Protein AF-A0A0L6WPJ1-F1 (afdb_monomer_lite)

Foldseek 3Di:
DDDDDDDDPVRVVVVVCLVVQVDPQLLNCVVVPNHPDQADPQPVRPDGRTSCCQPPNPPVND

Structure (mmCIF, N/CA/C/O backbone):
data_AF-A0A0L6WPJ1-F1
#
_entry.id   AF-A0A0L6WPJ1-F1
#
loop_
_atom_site.group_PDB
_atom_site.id
_atom_site.type_symbol
_atom_site.label_atom_id
_atom_site.label_alt_id
_atom_site.label_comp_id
_atom_site.label_asym_id
_atom_site.label_entity_id
_atom_site.label_seq_id
_atom_site.pdbx_PDB_ins_code
_atom_site.Cartn_x
_atom_site.Cartn_y
_atom_site.Cartn_z
_atom_site.occupancy
_atom_site.B_iso_or_equiv
_atom_site.auth_seq_id
_atom_site.auth_comp_id
_atom_site.auth_asym_id
_atom_site.auth_atom_id
_atom_site.pdbx_PDB_model_num
ATOM 1 N N . MET A 1 1 ? -1.890 18.328 27.000 1.00 43.72 1 MET A N 1
ATOM 2 C CA . MET A 1 1 ? -2.086 16.916 26.608 1.00 43.72 1 MET A CA 1
ATOM 3 C C . MET A 1 1 ? -2.969 16.910 25.373 1.00 43.72 1 MET A C 1
ATOM 5 O O . MET A 1 1 ? -4.126 17.285 25.492 1.00 43.72 1 MET A O 1
ATOM 9 N N . HIS A 1 2 ? -2.429 16.603 24.190 1.00 56.00 2 HIS A N 1
ATOM 10 C CA . HIS A 1 2 ? -3.262 16.434 22.996 1.00 56.00 2 HIS A CA 1
ATOM 11 C C . HIS A 1 2 ? -4.059 15.140 23.162 1.00 56.00 2 HIS A C 1
ATOM 13 O O . HIS A 1 2 ? -3.485 14.055 23.215 1.00 56.00 2 HIS A O 1
ATOM 19 N N . THR A 1 3 ? -5.373 15.256 23.305 1.00 57.38 3 THR A N 1
ATOM 20 C CA . THR A 1 3 ? -6.273 14.107 23.272 1.00 57.38 3 THR A CA 1
ATOM 21 C C . THR A 1 3 ?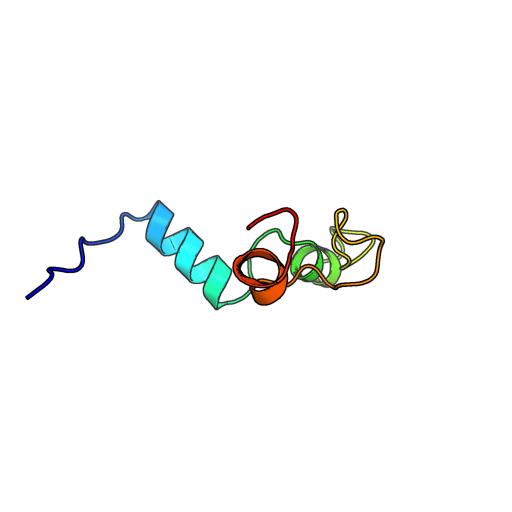 -6.284 13.562 21.850 1.00 57.38 3 THR A C 1
ATOM 23 O O . THR A 1 3 ? -6.693 14.264 20.925 1.00 57.38 3 THR A O 1
ATOM 26 N N . ILE A 1 4 ? -5.812 12.330 21.665 1.00 73.38 4 ILE A N 1
ATOM 27 C CA . ILE A 1 4 ? -5.983 11.603 20.406 1.00 73.38 4 ILE A CA 1
ATOM 28 C C . ILE A 1 4 ? -7.489 11.416 20.225 1.00 73.38 4 ILE A C 1
ATOM 30 O O . ILE A 1 4 ? -8.135 10.752 21.036 1.00 73.38 4 ILE A O 1
ATOM 34 N N . THR A 1 5 ? -8.061 12.056 19.208 1.00 82.62 5 THR A N 1
ATOM 35 C CA . THR A 1 5 ? -9.468 11.856 18.860 1.00 82.62 5 THR A CA 1
ATOM 36 C C . THR A 1 5 ? -9.672 10.394 18.470 1.00 82.62 5 THR A C 1
ATOM 38 O O . THR A 1 5 ? -8.893 9.887 17.656 1.00 82.62 5 THR A O 1
ATOM 41 N N . PRO A 1 6 ? -10.673 9.695 19.034 1.00 86.62 6 PRO A N 1
ATOM 42 C CA . PRO A 1 6 ? -10.932 8.313 18.664 1.00 86.62 6 PRO A CA 1
ATOM 43 C C . PRO A 1 6 ? -11.260 8.228 17.172 1.00 86.62 6 PRO A C 1
ATOM 45 O O . PRO A 1 6 ? -12.035 9.032 16.654 1.00 86.62 6 PRO A O 1
ATOM 48 N N . LEU A 1 7 ? -10.642 7.260 16.497 1.00 91.00 7 LEU A N 1
ATOM 49 C CA . LEU A 1 7 ? -10.921 6.973 15.097 1.00 91.00 7 LEU A CA 1
ATOM 50 C C . LEU A 1 7 ? -12.295 6.320 14.981 1.00 91.00 7 LEU A C 1
ATOM 52 O O . LEU A 1 7 ? -12.654 5.460 15.790 1.00 91.00 7 LEU A O 1
ATOM 56 N N . ASP A 1 8 ? -13.047 6.678 13.946 1.00 94.56 8 ASP A N 1
ATOM 57 C CA . ASP A 1 8 ? -14.243 5.917 13.607 1.00 94.56 8 ASP A CA 1
ATOM 58 C C . ASP A 1 8 ? -13.878 4.528 13.037 1.00 94.56 8 ASP A C 1
ATOM 60 O O . ASP A 1 8 ? -12.710 4.194 12.791 1.00 94.56 8 ASP A O 1
ATOM 64 N N . HIS A 1 9 ? -14.890 3.683 12.835 1.00 93.19 9 HIS A N 1
ATOM 65 C CA . HIS A 1 9 ? -14.694 2.319 12.344 1.00 93.19 9 HIS A CA 1
ATOM 66 C C . HIS A 1 9 ? -14.011 2.269 10.965 1.00 93.19 9 HIS A C 1
ATOM 68 O O . HIS A 1 9 ? -13.157 1.415 10.729 1.00 93.19 9 HIS A O 1
ATOM 74 N N . LYS A 1 10 ? -14.354 3.183 10.049 1.00 95.00 10 LYS A N 1
ATOM 75 C CA . LYS A 1 10 ? -13.771 3.224 8.699 1.00 95.00 10 LYS A CA 1
ATOM 76 C C . LYS A 1 10 ? -12.315 3.665 8.757 1.00 95.00 10 LYS A C 1
ATOM 78 O O . LYS A 1 10 ? -11.467 3.034 8.134 1.00 95.00 10 LYS A O 1
ATOM 83 N N . GLN A 1 11 ? -12.019 4.702 9.535 1.00 95.00 11 GLN A N 1
ATOM 84 C CA . GLN A 1 11 ? -10.651 5.178 9.741 1.00 95.00 11 GLN A CA 1
ATOM 85 C C . GLN A 1 11 ? -9.766 4.094 10.362 1.00 95.00 11 GLN A C 1
ATOM 87 O O . GLN A 1 11 ? -8.647 3.864 9.904 1.00 95.00 11 GLN A O 1
ATOM 92 N N . SER A 1 12 ? -10.292 3.383 11.361 1.00 95.12 12 SER A N 1
ATOM 93 C CA . SER A 1 12 ? -9.596 2.264 11.996 1.00 95.12 12 SER A CA 1
ATOM 94 C C . SER A 1 12 ? -9.313 1.143 10.996 1.00 95.12 12 SER A C 1
ATOM 96 O O . SER A 1 12 ? -8.183 0.670 10.923 1.00 95.12 12 SER A O 1
ATOM 98 N N . ALA A 1 13 ? -10.298 0.768 10.172 1.00 95.94 13 ALA A N 1
ATOM 99 C CA . ALA A 1 13 ? -10.130 -0.262 9.149 1.00 95.94 13 ALA A CA 1
ATOM 100 C C . ALA A 1 13 ? -9.057 0.114 8.113 1.00 95.94 13 ALA A C 1
ATOM 102 O O . ALA A 1 13 ? -8.181 -0.701 7.825 1.00 95.94 13 ALA A O 1
ATOM 103 N N . ILE A 1 14 ? -9.077 1.352 7.607 1.00 95.38 14 ILE A N 1
ATOM 104 C CA . ILE A 1 14 ? -8.065 1.851 6.663 1.00 95.38 14 ILE A CA 1
ATOM 105 C C . ILE A 1 14 ? -6.678 1.818 7.309 1.00 95.38 14 ILE A C 1
ATOM 107 O O . ILE A 1 14 ? -5.725 1.329 6.706 1.00 95.38 14 ILE A O 1
ATOM 111 N N . LEU A 1 15 ? -6.554 2.278 8.557 1.00 95.62 15 LEU A N 1
ATOM 112 C CA . LEU A 1 15 ? -5.280 2.256 9.270 1.00 95.62 15 LEU A CA 1
ATOM 113 C C . LEU A 1 15 ? -4.759 0.824 9.457 1.00 95.62 15 LEU A C 1
ATOM 115 O O . LEU A 1 15 ? -3.566 0.581 9.283 1.00 95.62 15 LEU A O 1
ATOM 119 N N . THR A 1 16 ? -5.632 -0.131 9.782 1.00 96.38 16 THR A N 1
ATOM 120 C CA . THR A 1 16 ? -5.267 -1.549 9.875 1.00 96.38 16 THR A CA 1
ATOM 121 C C . THR A 1 16 ? -4.796 -2.092 8.528 1.00 96.38 16 THR A C 1
ATOM 123 O O . THR A 1 16 ? -3.757 -2.749 8.476 1.00 96.38 16 THR A O 1
ATOM 126 N N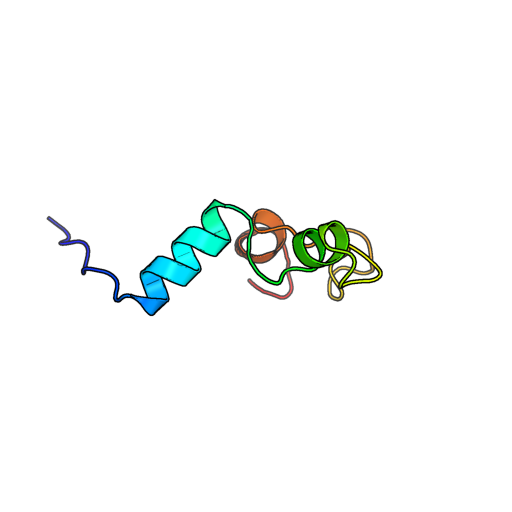 . GLN A 1 17 ? -5.508 -1.801 7.438 1.00 97.25 17 GLN A N 1
ATOM 127 C CA . GLN A 1 17 ? -5.131 -2.228 6.086 1.00 97.25 17 GLN A CA 1
ATOM 128 C C . GLN A 1 17 ? -3.772 -1.656 5.671 1.00 97.25 17 GLN A C 1
ATOM 130 O O . GLN A 1 17 ? -2.905 -2.404 5.229 1.00 97.25 17 GLN A O 1
ATOM 135 N N . LEU A 1 18 ? -3.543 -0.360 5.903 1.00 96.31 18 LEU A N 1
ATOM 136 C CA . LEU A 1 18 ? -2.261 0.293 5.631 1.00 96.31 18 LEU A CA 1
ATOM 137 C C . LEU A 1 18 ? -1.131 -0.314 6.470 1.00 96.31 18 LEU A C 1
ATOM 139 O O . LEU A 1 18 ? -0.070 -0.624 5.943 1.00 96.31 18 LEU A O 1
ATOM 143 N N . ARG A 1 19 ? -1.350 -0.552 7.767 1.00 95.69 19 ARG A N 1
ATOM 144 C CA . ARG A 1 19 ? -0.320 -1.141 8.641 1.00 95.69 19 ARG A CA 1
ATOM 145 C C . ARG A 1 19 ? 0.017 -2.590 8.306 1.00 95.69 19 ARG A C 1
ATOM 147 O O . ARG A 1 19 ? 1.142 -3.012 8.536 1.00 95.69 19 ARG A O 1
ATOM 154 N N . THR A 1 20 ? -0.954 -3.351 7.813 1.00 95.88 20 THR A N 1
ATOM 155 C CA . THR A 1 20 ? -0.769 -4.770 7.466 1.00 95.88 20 THR A CA 1
ATOM 156 C C . THR A 1 20 ? -0.385 -4.982 6.005 1.00 95.88 20 THR A C 1
ATOM 158 O O . THR A 1 20 ? -0.075 -6.103 5.620 1.00 95.88 20 THR A O 1
ATOM 161 N N . GLY A 1 21 ? -0.409 -3.932 5.179 1.00 94.94 21 GLY A N 1
ATOM 162 C CA . GLY A 1 21 ? -0.200 -4.040 3.736 1.00 94.94 21 GLY A CA 1
ATOM 163 C C . GLY A 1 21 ? -1.368 -4.685 2.981 1.00 94.94 21 GLY A C 1
ATOM 164 O O . GLY A 1 21 ? -1.265 -4.877 1.774 1.00 94.94 21 GLY A O 1
ATOM 165 N N . HIS A 1 22 ? -2.486 -4.990 3.651 1.00 96.19 22 HIS A N 1
ATOM 166 C CA . HIS A 1 22 ? -3.720 -5.511 3.047 1.00 96.19 22 HIS A CA 1
ATOM 167 C C . HIS A 1 22 ? -4.614 -4.376 2.529 1.00 96.19 22 HIS A C 1
ATOM 169 O O . HIS A 1 22 ? -5.788 -4.260 2.877 1.00 96.19 22 HIS A O 1
ATOM 175 N N . VAL A 1 23 ? -4.022 -3.496 1.733 1.00 96.62 23 VAL A N 1
ATOM 176 C CA . VAL A 1 23 ? -4.656 -2.332 1.105 1.00 96.62 23 VAL A CA 1
ATOM 177 C C . VAL A 1 23 ? -4.619 -2.544 -0.415 1.00 96.62 23 VAL A C 1
ATOM 179 O O . VAL A 1 23 ? -3.703 -3.221 -0.885 1.00 96.62 23 VAL A O 1
ATOM 182 N N . PRO A 1 24 ? -5.571 -2.021 -1.209 1.00 96.00 24 PRO A N 1
ATOM 183 C CA . PRO A 1 24 ? -5.601 -2.219 -2.664 1.00 96.00 24 PRO A CA 1
ATOM 184 C C . PRO A 1 24 ? -4.524 -1.412 -3.421 1.00 96.00 24 PRO A C 1
ATOM 186 O O . PRO A 1 24 ? -4.835 -0.684 -4.354 1.00 96.00 24 PRO A O 1
ATOM 189 N N . LEU A 1 25 ? -3.260 -1.538 -3.016 1.00 97.31 25 LEU A N 1
ATOM 190 C CA . LEU A 1 25 ? -2.094 -1.069 -3.766 1.00 97.31 25 LEU A CA 1
ATOM 191 C C . LEU A 1 25 ? -1.572 -2.191 -4.669 1.00 97.31 25 LEU A C 1
ATOM 193 O O . LEU A 1 25 ? -1.736 -3.376 -4.345 1.00 97.31 25 LEU A O 1
ATOM 197 N N . ASN A 1 26 ? -0.904 -1.839 -5.769 1.00 97.44 26 ASN A N 1
ATOM 198 C CA . ASN A 1 26 ? -0.509 -2.804 -6.795 1.00 97.44 26 ASN A CA 1
ATOM 199 C C . ASN A 1 26 ? 0.348 -3.950 -6.258 1.00 97.44 26 ASN A C 1
ATOM 201 O O . ASN A 1 26 ? 0.165 -5.082 -6.701 1.00 97.44 26 ASN A O 1
ATOM 205 N N . HIS A 1 27 ? 1.207 -3.719 -5.258 1.00 97.56 27 HIS A N 1
ATOM 206 C CA . HIS A 1 27 ? 1.952 -4.808 -4.623 1.00 97.56 27 HIS A CA 1
ATOM 207 C C . HIS A 1 27 ? 1.025 -5.889 -4.040 1.00 97.56 27 HIS A C 1
ATOM 209 O O . HIS A 1 27 ? 1.182 -7.073 -4.335 1.00 97.56 27 HIS A O 1
ATOM 215 N N . HIS A 1 28 ? 0.027 -5.492 -3.243 1.00 98.00 28 HIS A N 1
ATOM 216 C CA . HIS A 1 28 ? -0.915 -6.435 -2.640 1.00 98.00 28 HIS A CA 1
ATOM 217 C C . HIS A 1 28 ? -1.788 -7.109 -3.702 1.00 98.00 28 HIS A C 1
ATOM 219 O O . HIS A 1 28 ? -1.957 -8.330 -3.680 1.00 98.00 28 HIS A O 1
ATOM 225 N N . LEU A 1 29 ? -2.292 -6.326 -4.662 1.00 98.19 29 LEU A N 1
ATOM 226 C CA . LEU A 1 29 ? -3.111 -6.834 -5.761 1.00 98.19 29 LEU A CA 1
ATOM 227 C C . LEU A 1 29 ? -2.343 -7.845 -6.622 1.00 98.19 29 LEU A C 1
ATOM 229 O O . LEU A 1 29 ? -2.912 -8.856 -7.026 1.00 98.19 29 LEU A O 1
ATOM 233 N N . PHE A 1 30 ? -1.052 -7.625 -6.860 1.00 98.00 30 PHE A N 1
ATOM 234 C CA . PHE A 1 30 ? -0.192 -8.559 -7.581 1.00 98.00 30 PHE A CA 1
ATOM 235 C C . PHE A 1 30 ? -0.017 -9.880 -6.817 1.00 98.00 30 PHE A C 1
ATOM 237 O O . PHE A 1 30 ? -0.165 -10.952 -7.404 1.00 98.00 30 PHE A O 1
ATOM 244 N N . CYS A 1 31 ? 0.197 -9.835 -5.495 1.00 97.12 31 CYS A N 1
ATOM 245 C CA . CYS A 1 31 ? 0.301 -11.045 -4.668 1.00 97.12 31 CYS A CA 1
ATOM 246 C C . CYS A 1 31 ? -0.952 -11.934 -4.749 1.00 97.12 31 CYS A C 1
ATOM 248 O O . CYS A 1 31 ? -0.834 -13.160 -4.770 1.00 97.12 31 CYS A O 1
ATOM 250 N N . ILE A 1 32 ? -2.143 -11.330 -4.825 1.00 97.50 32 ILE A N 1
ATOM 251 C CA . ILE A 1 32 ? -3.418 -12.055 -4.967 1.00 97.50 32 ILE A CA 1
ATOM 252 C C . ILE A 1 32 ? -3.837 -12.275 -6.43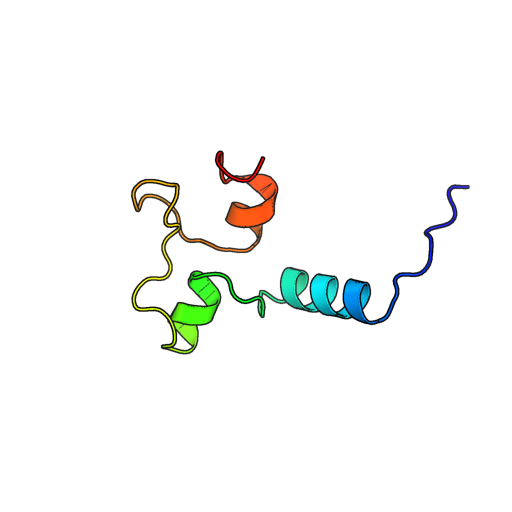0 1.00 97.50 32 ILE A C 1
ATOM 254 O O . ILE A 1 32 ? -4.952 -12.725 -6.682 1.00 97.50 32 ILE A O 1
ATOM 258 N N . ARG A 1 33 ? -2.947 -11.990 -7.393 1.00 97.88 33 ARG A N 1
ATOM 259 C CA . ARG A 1 33 ? -3.164 -12.149 -8.845 1.00 97.88 33 ARG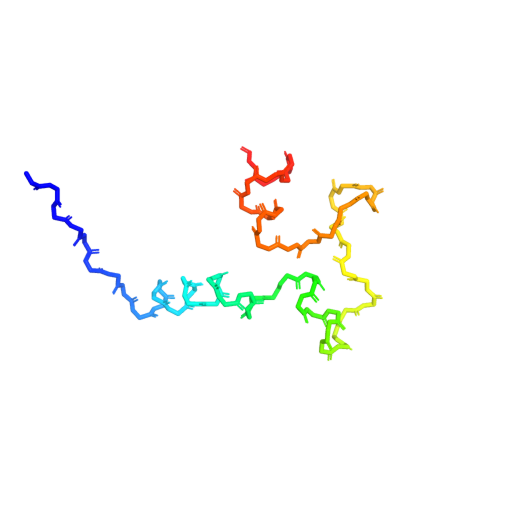 A CA 1
ATOM 260 C C . ARG A 1 33 ? -4.325 -11.319 -9.408 1.00 97.88 33 ARG A C 1
ATOM 262 O O . ARG A 1 33 ? -4.936 -11.703 -10.399 1.00 97.88 33 ARG A O 1
ATOM 269 N N . HIS A 1 34 ? -4.627 -10.193 -8.771 1.00 97.69 34 HIS A N 1
ATOM 270 C CA . HIS A 1 34 ? -5.629 -9.226 -9.218 1.00 97.69 34 HIS A CA 1
ATOM 271 C C . HIS A 1 34 ? -5.014 -8.060 -10.015 1.00 97.69 34 HIS A C 1
ATOM 273 O O . HIS A 1 34 ? -5.724 -7.373 -10.741 1.00 97.69 34 HIS A O 1
ATOM 279 N N . SER A 1 35 ? -3.703 -7.831 -9.895 1.00 97.12 35 SER A N 1
ATOM 280 C CA . SER A 1 35 ? -2.947 -6.926 -10.770 1.00 97.12 35 SER A CA 1
ATOM 281 C C . SER A 1 35 ? -1.913 -7.715 -11.568 1.00 97.12 35 SER A C 1
ATOM 283 O O . SER A 1 35 ? -1.345 -8.682 -11.058 1.00 97.12 35 SER A O 1
ATOM 285 N N . GLU A 1 36 ? -1.650 -7.287 -12.801 1.00 97.19 36 GLU A N 1
ATOM 286 C CA . GLU A 1 36 ? -0.609 -7.855 -13.667 1.00 97.19 36 GLU A CA 1
ATOM 287 C C . GLU A 1 36 ? 0.8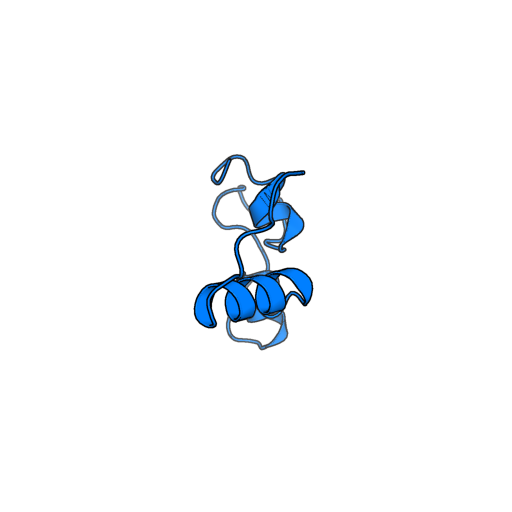03 -7.452 -13.225 1.00 97.19 36 GLU A C 1
ATOM 289 O O . GLU A 1 36 ? 1.769 -8.155 -13.517 1.00 97.19 36 GLU A O 1
ATOM 294 N N . THR A 1 37 ? 0.933 -6.339 -12.498 1.00 96.94 37 THR A N 1
ATOM 295 C CA . THR A 1 37 ? 2.221 -5.785 -12.074 1.00 96.94 37 THR A CA 1
ATOM 296 C C . THR A 1 37 ? 2.140 -5.195 -10.661 1.00 96.94 37 THR A C 1
ATOM 298 O O . THR A 1 37 ?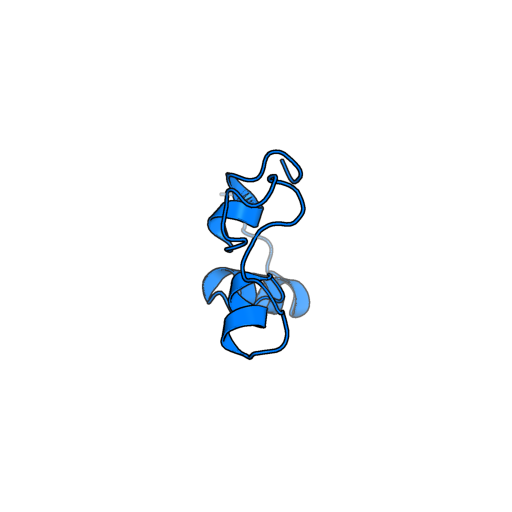 1.122 -4.593 -10.308 1.00 96.94 37 THR A O 1
ATOM 301 N N . PRO A 1 38 ? 3.188 -5.341 -9.824 1.00 97.50 38 PRO A N 1
ATOM 302 C CA . PRO A 1 38 ? 3.243 -4.728 -8.495 1.00 97.50 38 PRO A CA 1
ATOM 303 C C . PRO A 1 38 ? 3.699 -3.257 -8.529 1.00 97.50 38 PRO A C 1
ATOM 305 O O . PRO A 1 38 ? 3.909 -2.636 -7.487 1.00 97.50 38 PRO A O 1
ATOM 308 N N . ILE A 1 39 ? 3.921 -2.719 -9.723 1.00 97.94 39 ILE A N 1
ATOM 309 C CA . ILE A 1 39 ? 4.642 -1.478 -9.967 1.00 97.94 39 ILE A CA 1
ATOM 310 C C . ILE A 1 39 ? 3.725 -0.250 -9.880 1.00 97.94 39 ILE A C 1
ATOM 312 O O . ILE A 1 39 ? 2.534 -0.311 -10.191 1.00 97.94 39 ILE A O 1
ATOM 316 N N . CYS A 1 40 ? 4.284 0.872 -9.428 1.00 96.81 40 CYS A N 1
ATOM 317 C CA . CYS A 1 40 ? 3.593 2.152 -9.346 1.00 96.81 40 CYS A CA 1
ATOM 318 C C . CYS A 1 40 ? 3.387 2.755 -10.748 1.00 96.81 40 CYS A C 1
ATOM 320 O O . CYS A 1 40 ? 4.374 3.006 -11.448 1.00 96.81 40 CYS A O 1
ATOM 322 N N . PRO A 1 41 ? 2.141 3.085 -11.142 1.00 94.69 41 PRO A N 1
ATOM 323 C CA . PRO A 1 41 ? 1.850 3.624 -12.472 1.00 94.69 41 PRO A CA 1
ATOM 324 C C . PRO A 1 41 ? 2.359 5.061 -12.665 1.00 94.69 41 PRO A C 1
ATOM 326 O O . PRO A 1 41 ? 2.399 5.562 -13.786 1.00 94.69 41 PRO A O 1
ATOM 329 N N . HIS A 1 42 ? 2.758 5.735 -11.583 1.00 94.69 42 HIS A N 1
ATOM 330 C CA . HIS A 1 42 ? 3.194 7.132 -11.596 1.00 94.69 42 HIS A CA 1
ATOM 331 C C . HIS A 1 42 ? 4.716 7.307 -11.545 1.00 94.69 42 HIS A C 1
ATOM 333 O O . HIS A 1 42 ? 5.203 8.435 -11.591 1.00 94.69 42 HIS A O 1
ATOM 339 N N . CYS A 1 43 ? 5.482 6.218 -11.432 1.00 93.88 43 CYS A N 1
ATOM 340 C CA . CYS A 1 43 ? 6.937 6.268 -11.258 1.00 93.88 43 CYS A CA 1
ATOM 341 C C . CYS A 1 43 ? 7.708 5.599 -12.401 1.00 93.88 43 CYS A C 1
ATOM 343 O O . CYS A 1 43 ? 8.805 5.094 -12.176 1.00 93.88 43 CYS A O 1
ATOM 345 N N . ASN A 1 44 ? 7.154 5.610 -13.620 1.00 88.38 44 ASN A N 1
ATOM 346 C CA . ASN A 1 44 ? 7.788 5.088 -14.841 1.00 88.38 44 ASN A CA 1
ATOM 347 C C . ASN A 1 44 ? 8.378 3.682 -14.663 1.00 88.38 44 ASN A C 1
ATOM 349 O O . ASN A 1 44 ? 9.502 3.397 -15.067 1.00 88.38 44 ASN A O 1
ATOM 353 N N . ASP A 1 45 ? 7.620 2.833 -13.990 1.00 84.69 45 ASP A N 1
ATOM 354 C CA . ASP A 1 45 ? 7.974 1.465 -13.660 1.00 84.69 45 ASP A CA 1
ATOM 355 C C . ASP A 1 45 ? 9.192 1.237 -12.739 1.00 84.69 45 ASP A C 1
ATOM 357 O O . ASP A 1 45 ? 9.696 0.120 -12.620 1.00 84.69 45 ASP A O 1
ATOM 361 N N . LEU A 1 46 ? 9.665 2.278 -12.045 1.00 88.88 46 LEU A N 1
ATOM 362 C CA . LEU A 1 46 ? 10.890 2.220 -11.233 1.00 88.88 46 LEU A CA 1
ATOM 363 C C . LEU A 1 46 ? 10.676 1.742 -9.793 1.00 88.88 46 LEU A C 1
ATOM 365 O O . LEU A 1 46 ? 11.635 1.351 -9.125 1.00 88.88 46 LEU A O 1
ATOM 369 N N . SER A 1 47 ? 9.446 1.800 -9.285 1.00 95.62 47 SER A N 1
ATOM 370 C CA . SER A 1 47 ? 9.132 1.503 -7.888 1.00 95.62 47 SER A CA 1
ATOM 371 C C . SER A 1 47 ? 7.938 0.569 -7.759 1.00 95.62 47 SER A C 1
ATOM 373 O O . SER A 1 47 ? 6.947 0.669 -8.479 1.00 95.62 47 SER A O 1
ATOM 375 N N . VAL A 1 48 ? 8.015 -0.327 -6.780 1.00 97.06 48 VAL A N 1
ATOM 376 C CA . VAL A 1 48 ? 6.879 -1.142 -6.350 1.00 97.06 48 VAL A CA 1
ATOM 377 C C . VAL A 1 48 ? 5.919 -0.267 -5.543 1.00 97.06 48 VAL A C 1
ATOM 379 O O . VAL A 1 48 ? 6.342 0.459 -4.640 1.00 97.06 48 VAL A O 1
ATOM 382 N N . GLU A 1 49 ? 4.619 -0.356 -5.821 1.00 97.44 49 GLU A N 1
ATOM 383 C CA . GLU A 1 49 ? 3.591 0.378 -5.079 1.00 97.44 49 GLU A CA 1
ATOM 384 C C . GLU A 1 49 ? 3.256 -0.334 -3.755 1.00 97.44 49 GLU A C 1
ATOM 386 O O . GLU A 1 49 ? 2.224 -0.984 -3.590 1.00 97.44 49 GLU A O 1
ATOM 391 N N . MET A 1 50 ? 4.183 -0.250 -2.803 1.00 97.06 50 MET A N 1
ATOM 392 C CA . MET A 1 50 ? 3.966 -0.621 -1.402 1.00 97.06 50 MET A CA 1
ATOM 393 C C . MET A 1 50 ? 3.473 0.578 -0.583 1.00 97.06 50 MET A C 1
ATOM 395 O O . MET A 1 50 ? 3.564 1.722 -1.019 1.00 97.06 50 MET A O 1
ATOM 399 N N . VAL A 1 51 ? 3.007 0.327 0.646 1.00 97.31 51 VAL A N 1
ATOM 400 C CA . VAL A 1 51 ? 2.480 1.365 1.556 1.00 97.31 51 VAL A CA 1
ATOM 401 C C . VAL A 1 51 ? 3.482 2.495 1.806 1.00 97.31 51 VAL A C 1
ATOM 403 O O . VAL A 1 51 ? 3.097 3.658 1.772 1.00 97.31 51 VAL A O 1
ATOM 406 N N . GLU A 1 52 ? 4.761 2.174 2.023 1.00 96.19 52 GLU A N 1
ATOM 407 C CA . GLU A 1 52 ? 5.814 3.186 2.201 1.00 96.19 52 GLU A CA 1
ATOM 408 C C . GLU A 1 52 ? 5.970 4.056 0.952 1.00 96.19 52 GLU A C 1
ATOM 410 O O . GLU A 1 52 ? 6.033 5.281 1.051 1.00 96.19 52 GLU A O 1
ATOM 415 N N . HIS A 1 53 ? 5.967 3.434 -0.232 1.00 96.75 53 HIS A N 1
ATOM 416 C CA . HIS A 1 53 ? 6.032 4.182 -1.477 1.00 96.75 53 HIS A CA 1
ATOM 417 C C . HIS A 1 53 ? 4.820 5.101 -1.624 1.00 96.75 53 HIS A C 1
ATOM 419 O O . HIS A 1 53 ? 4.995 6.295 -1.822 1.00 96.75 53 HIS A O 1
ATOM 425 N N . PHE A 1 54 ? 3.613 4.568 -1.447 1.00 96.31 54 PHE A N 1
ATOM 426 C CA . PHE A 1 54 ? 2.370 5.320 -1.576 1.00 96.31 54 PHE A CA 1
ATOM 427 C C . PHE A 1 54 ? 2.274 6.509 -0.604 1.00 96.31 54 PHE A C 1
ATOM 429 O O . PHE A 1 54 ? 1.880 7.592 -1.017 1.00 96.31 54 PHE A O 1
ATOM 436 N N . LEU A 1 55 ? 2.639 6.329 0.672 1.00 95.81 55 LEU A N 1
ATOM 437 C CA . LEU A 1 55 ? 2.460 7.365 1.698 1.00 95.81 55 LEU A CA 1
ATOM 438 C C . LEU A 1 55 ? 3.627 8.350 1.823 1.00 95.81 55 LEU A C 1
ATOM 440 O O . LEU A 1 55 ? 3.418 9.448 2.334 1.00 95.81 55 LEU A O 1
ATOM 444 N N . VAL A 1 56 ? 4.851 7.947 1.463 1.00 95.62 56 VAL A N 1
ATOM 445 C CA . VAL A 1 56 ? 6.066 8.697 1.835 1.00 95.62 56 VAL A CA 1
ATOM 446 C C . VAL A 1 56 ? 6.977 8.992 0.649 1.00 95.62 56 VAL A C 1
ATOM 448 O O . VAL A 1 56 ? 7.567 10.067 0.603 1.00 95.62 56 VAL A O 1
ATOM 451 N N . LEU A 1 57 ? 7.136 8.054 -0.291 1.00 95.56 57 LEU A N 1
ATOM 452 C CA . LEU A 1 57 ? 8.191 8.162 -1.310 1.00 95.56 57 LEU A CA 1
ATOM 453 C C . LEU A 1 57 ? 7.686 8.594 -2.687 1.00 95.56 57 LEU A C 1
ATOM 455 O O . LEU A 1 57 ? 8.476 9.103 -3.476 1.00 95.56 57 LEU A O 1
ATOM 459 N N . CYS A 1 58 ? 6.422 8.335 -3.019 1.00 96.19 58 CYS A N 1
ATOM 460 C CA . CYS A 1 58 ? 5.896 8.559 -4.357 1.00 96.19 58 CYS A CA 1
ATOM 461 C C . CYS A 1 58 ? 5.709 10.060 -4.615 1.00 96.19 58 CYS A C 1
ATOM 463 O O . CYS A 1 58 ? 4.820 10.656 -4.007 1.00 96.19 58 CYS A O 1
ATOM 465 N N . PRO A 1 59 ? 6.449 10.666 -5.566 1.00 92.88 59 PRO A N 1
ATOM 466 C CA . PRO A 1 59 ? 6.353 12.100 -5.849 1.00 92.88 59 PRO A CA 1
ATOM 467 C C . PRO A 1 59 ? 4.987 12.551 -6.380 1.00 92.88 59 PRO A C 1
ATOM 469 O O . PRO A 1 59 ? 4.745 13.743 -6.500 1.00 92.88 59 PRO A O 1
ATOM 472 N N . HIS A 1 60 ? 4.125 11.611 -6.777 1.00 94.56 60 HIS A N 1
ATOM 473 C CA . HIS A 1 60 ? 2.783 11.911 -7.268 1.00 94.56 60 HIS A CA 1
ATOM 474 C C . HIS A 1 60 ? 1.762 12.114 -6.138 1.00 94.56 60 HIS A C 1
ATOM 476 O O . HIS A 1 60 ? 0.772 12.813 -6.340 1.00 94.56 60 HIS A O 1
ATOM 482 N N . TYR A 1 61 ? 1.981 11.486 -4.977 1.00 90.06 61 TYR A N 1
ATOM 483 C CA . TYR A 1 61 ? 1.019 11.452 -3.867 1.00 90.06 61 TYR A CA 1
ATOM 484 C C . TYR A 1 61 ? 1.402 12.354 -2.682 1.00 90.06 61 TYR A C 1
ATOM 486 O O . TYR A 1 61 ? 0.607 12.487 -1.749 1.00 90.06 61 TYR A O 1
ATOM 494 N N . ILE A 1 62 ? 2.587 12.973 -2.724 1.00 85.44 62 ILE A N 1
ATOM 495 C CA . ILE A 1 62 ? 3.067 13.982 -1.763 1.00 85.44 62 ILE A CA 1
ATOM 496 C C . ILE A 1 62 ? 3.077 15.370 -2.404 1.00 85.44 62 ILE A C 1
ATOM 498 O O . ILE A 1 62 ? 2.851 16.346 -1.656 1.00 85.44 62 ILE A O 1
#

pLDDT: mean 92.6, std 10.14, range [43.72, 98.19]

Sequence (62 aa):
MHTITPLDHKQSAILTQLRTGHVPLNHHLFCIRHSETPICPHCNDLSVEMVEHFLVLCPHYI

Secondary structure (DSSP, 8-state):
----PPPPHHHHHHHHHHHHT-SSSHHHHHHTTSSS--B-TTTTT-SB--HHIIIII-TTT-

Radius of gyration: 13.97 Å; chains: 1; bounding box: 26×29×41 Å